Protein AF-A0A858R4I4-F1 (afdb_monomer_lite)

pLDDT: mean 71.0, std 20.07, range [39.09, 94.31]

Radius of gyration: 28.74 Å; chains: 1; bounding box: 58×68×48 Å

Foldseek 3Di:
DPPDVPPCLLVVLLVVLVVVCVVPVDDPVCSVVSSVVSSVVVVCVVDDPDDPPPPPPPPDPPDDDDDDDDDDDDDDDDDDD

Sequence (81 aa):
MSEQPVPGLRELAVKIATSYTRANPTSVDSLPGIIQSAYRGLLACTLPPAAPTTAKSIRGPRTASARVAAAGPDPPPHLTA

Secondary structure (DSSP, 8-state):
------TTHHHHHHHHHHHHHHHS---GGGHHHHHHHHHHHHHHHHSPPPP------------------------------

Organism: NCBI:txid1709002

Structure (mmCIF, N/CA/C/O backbone):
data_AF-A0A858R4I4-F1
#
_entry.id   AF-A0A858R4I4-F1
#
loop_
_atom_site.group_PDB
_atom_site.id
_atom_site.type_symbol
_atom_site.label_atom_id
_atom_site.label_alt_id
_atom_site.label_comp_id
_atom_site.label_asym_id
_atom_site.label_entity_id
_atom_site.label_seq_id
_atom_site.pdbx_PDB_ins_code
_atom_site.Cartn_x
_atom_site.Cartn_y
_atom_site.Cartn_z
_atom_site.occupancy
_atom_site.B_iso_or_equiv
_atom_site.auth_seq_id
_atom_site.auth_comp_id
_atom_site.auth_asym_id
_atom_site.auth_atom_id
_atom_site.pdbx_PDB_model_num
ATOM 1 N N . MET A 1 1 ? 18.509 -5.890 -19.008 1.00 41.56 1 MET A N 1
ATOM 2 C CA . MET A 1 1 ? 17.329 -5.100 -18.601 1.00 41.56 1 MET A CA 1
ATOM 3 C C . MET A 1 1 ? 16.466 -5.997 -17.741 1.00 41.56 1 MET A C 1
ATOM 5 O O . MET A 1 1 ? 15.679 -6.764 -18.274 1.00 41.56 1 MET A O 1
ATOM 9 N N . SER A 1 2 ? 16.696 -5.985 -16.431 1.00 45.94 2 SER A N 1
ATOM 10 C CA . SER A 1 2 ? 15.927 -6.801 -15.491 1.00 45.94 2 SER A CA 1
ATOM 11 C C . SER A 1 2 ? 14.947 -5.879 -14.784 1.00 45.94 2 SER A C 1
ATOM 13 O O . SER A 1 2 ? 15.187 -5.449 -13.661 1.00 45.94 2 SER A O 1
ATOM 15 N N . GLU A 1 3 ? 13.865 -5.533 -15.477 1.00 51.38 3 GLU A N 1
ATOM 16 C CA . GLU A 1 3 ? 12.677 -4.942 -14.862 1.00 51.38 3 GLU A CA 1
ATOM 17 C C . GLU A 1 3 ? 11.965 -6.057 -14.086 1.00 51.38 3 GLU A C 1
ATOM 19 O O . GLU A 1 3 ? 10.931 -6.580 -14.487 1.00 51.38 3 GLU A O 1
ATOM 24 N N . GLN A 1 4 ? 12.597 -6.530 -13.008 1.00 52.00 4 GLN A N 1
ATOM 25 C CA . GLN A 1 4 ? 11.878 -7.342 -12.044 1.00 52.00 4 GLN A CA 1
ATOM 26 C C . GLN A 1 4 ? 10.970 -6.397 -11.254 1.00 52.00 4 GLN A C 1
ATOM 28 O O . GLN A 1 4 ? 11.464 -5.377 -10.766 1.00 52.00 4 GLN A O 1
ATOM 33 N N . PRO A 1 5 ? 9.667 -6.705 -11.109 1.00 59.25 5 PRO A N 1
ATOM 34 C CA . PRO A 1 5 ? 8.796 -5.954 -10.215 1.00 59.25 5 PRO A CA 1
ATOM 35 C C . PRO A 1 5 ? 9.458 -5.978 -8.843 1.00 59.25 5 PRO A C 1
ATOM 37 O O . PRO A 1 5 ? 9.608 -7.059 -8.283 1.00 59.25 5 PRO A O 1
ATOM 40 N N . VAL A 1 6 ? 9.933 -4.818 -8.373 1.00 63.28 6 VAL A N 1
ATOM 41 C CA . VAL A 1 6 ? 10.867 -4.709 -7.243 1.00 63.28 6 VAL A CA 1
ATOM 42 C C . VAL A 1 6 ? 10.353 -5.579 -6.087 1.00 63.28 6 VAL A C 1
ATOM 44 O O . VAL A 1 6 ? 9.332 -5.234 -5.469 1.00 63.28 6 VAL A O 1
ATOM 47 N N . PRO A 1 7 ? 10.979 -6.747 -5.834 1.00 63.34 7 PRO A N 1
ATOM 48 C CA . PRO A 1 7 ? 10.496 -7.663 -4.819 1.00 63.34 7 PRO A CA 1
ATOM 49 C C . PRO A 1 7 ? 10.567 -6.929 -3.483 1.00 63.34 7 PRO A C 1
ATOM 51 O O . PRO A 1 7 ? 11.612 -6.412 -3.100 1.00 63.34 7 PRO A O 1
ATOM 54 N N . GLY A 1 8 ? 9.418 -6.793 -2.822 1.00 79.88 8 GLY A N 1
ATOM 55 C CA . GLY A 1 8 ? 9.305 -6.074 -1.552 1.00 79.88 8 GLY A CA 1
ATOM 56 C C . GLY A 1 8 ? 8.472 -4.792 -1.582 1.00 79.88 8 GLY A C 1
ATOM 57 O O . GLY A 1 8 ? 8.098 -4.326 -0.511 1.00 79.88 8 GLY A O 1
ATOM 58 N N . LEU A 1 9 ? 8.061 -4.246 -2.738 1.00 88.62 9 LEU A N 1
ATOM 59 C CA . LEU A 1 9 ? 7.188 -3.051 -2.747 1.00 88.62 9 LEU A CA 1
ATOM 60 C C . LEU A 1 9 ? 5.856 -3.279 -2.030 1.00 88.62 9 LEU A C 1
ATOM 62 O O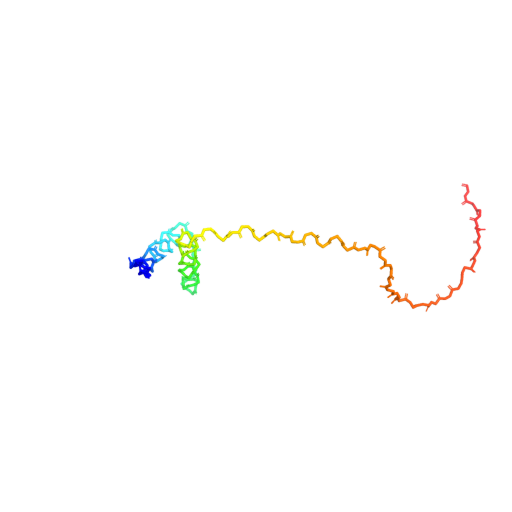 . LEU A 1 9 ? 5.335 -2.376 -1.382 1.00 88.62 9 LEU A O 1
ATOM 66 N N . ARG A 1 10 ? 5.306 -4.494 -2.121 1.00 87.81 10 ARG A N 1
ATOM 67 C CA . ARG A 1 10 ? 4.077 -4.858 -1.410 1.00 87.81 10 ARG A CA 1
ATOM 68 C C . ARG A 1 10 ? 4.295 -4.908 0.102 1.00 87.81 10 ARG A C 1
ATOM 70 O O . ARG A 1 10 ? 3.478 -4.368 0.838 1.00 87.81 10 ARG A O 1
ATOM 77 N N . GLU A 1 11 ? 5.394 -5.501 0.567 1.00 91.25 11 GLU A N 1
ATOM 78 C CA . GLU A 1 11 ? 5.755 -5.484 1.992 1.00 91.25 11 GLU A CA 1
ATOM 79 C C . GLU A 1 11 ? 5.998 -4.061 2.498 1.00 91.25 11 GLU A C 1
ATOM 81 O O . GLU A 1 11 ? 5.575 -3.706 3.597 1.00 91.25 11 GLU A O 1
ATOM 86 N N . LEU A 1 12 ? 6.643 -3.228 1.684 1.00 91.94 12 LEU A N 1
ATOM 87 C CA . LEU A 1 12 ? 6.911 -1.831 2.001 1.00 91.94 12 LEU A CA 1
ATOM 88 C C . LEU A 1 12 ?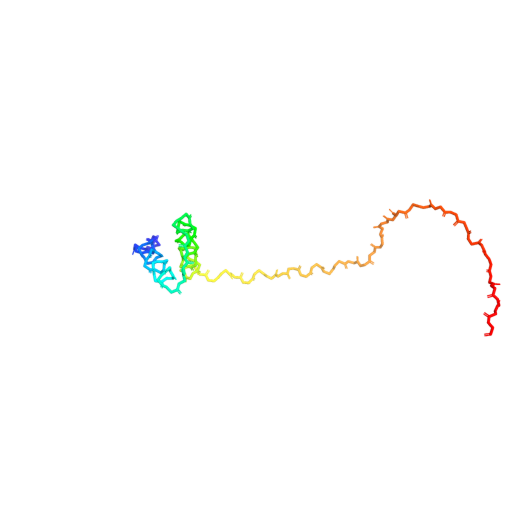 5.599 -1.037 2.082 1.00 91.94 12 LEU A C 1
ATOM 90 O O . LEU A 1 12 ? 5.389 -0.309 3.049 1.00 91.94 12 LEU A O 1
ATOM 94 N N . ALA A 1 13 ? 4.665 -1.258 1.154 1.00 92.94 13 ALA A N 1
ATOM 95 C CA . ALA A 1 13 ? 3.324 -0.678 1.204 1.00 92.94 13 ALA A CA 1
ATOM 96 C C . ALA A 1 13 ? 2.553 -1.087 2.469 1.00 92.94 13 ALA A C 1
ATOM 98 O O . ALA A 1 13 ? 1.906 -0.242 3.084 1.00 92.94 13 ALA A O 1
ATOM 99 N N . VAL A 1 14 ? 2.659 -2.351 2.897 1.00 93.50 14 VAL A N 1
ATOM 100 C CA . VAL A 1 14 ? 2.064 -2.818 4.160 1.00 93.50 14 VAL A CA 1
ATOM 101 C C . VAL A 1 14 ? 2.695 -2.098 5.352 1.00 93.50 14 VAL A C 1
ATOM 103 O O . VAL A 1 14 ? 1.963 -1.553 6.169 1.00 93.50 14 VAL A O 1
ATOM 106 N N . LYS A 1 15 ? 4.029 -2.005 5.429 1.00 93.88 15 LYS A N 1
ATOM 107 C CA . LYS A 1 15 ? 4.725 -1.278 6.509 1.00 93.88 15 LYS A CA 1
ATOM 108 C C . LYS A 1 15 ? 4.336 0.203 6.561 1.00 93.88 15 LYS A C 1
ATOM 110 O O . LYS A 1 15 ? 4.108 0.727 7.651 1.00 93.88 15 LYS A O 1
ATOM 115 N N . ILE A 1 16 ? 4.217 0.863 5.405 1.00 93.31 16 ILE A N 1
ATOM 116 C CA . ILE A 1 16 ? 3.744 2.253 5.309 1.00 93.31 16 ILE A CA 1
ATOM 117 C C . ILE A 1 16 ? 2.314 2.356 5.833 1.00 93.31 16 ILE A C 1
ATOM 119 O O . ILE A 1 16 ? 2.047 3.196 6.688 1.00 93.31 16 ILE A O 1
ATOM 123 N N . ALA A 1 17 ? 1.411 1.492 5.366 1.00 92.88 17 ALA A N 1
ATOM 124 C CA . ALA A 1 17 ? 0.020 1.497 5.801 1.00 92.88 17 ALA A CA 1
ATOM 125 C C . ALA A 1 17 ? -0.096 1.259 7.313 1.00 92.88 17 ALA A C 1
ATOM 127 O O . ALA A 1 17 ? -0.789 2.009 7.991 1.00 92.88 17 ALA A O 1
ATOM 128 N N . THR A 1 18 ? 0.646 0.296 7.866 1.00 91.81 18 THR A N 1
ATOM 129 C CA . THR A 1 18 ? 0.693 0.043 9.312 1.00 91.81 18 THR A CA 1
ATOM 130 C C . THR A 1 18 ? 1.227 1.248 10.084 1.00 91.81 18 THR A C 1
ATOM 132 O O . THR A 1 18 ? 0.675 1.611 11.118 1.00 91.81 18 THR A O 1
ATOM 135 N N . SER A 1 19 ? 2.287 1.903 9.605 1.00 93.31 19 SER A N 1
ATOM 136 C CA . SER A 1 19 ? 2.799 3.122 10.242 1.00 93.31 19 SER A CA 1
ATOM 137 C C . SER A 1 19 ? 1.776 4.259 10.189 1.00 93.31 19 SER A C 1
ATOM 139 O O . SER A 1 19 ? 1.597 4.974 11.173 1.00 93.31 19 SER A O 1
ATOM 141 N N . TYR A 1 20 ? 1.078 4.406 9.062 1.00 91.94 20 TYR A N 1
ATOM 142 C CA . TYR A 1 20 ? 0.032 5.404 8.874 1.00 91.94 20 TYR A CA 1
ATOM 143 C C . TYR A 1 20 ? -1.130 5.185 9.844 1.00 91.94 20 TYR A C 1
ATOM 145 O O . TYR A 1 20 ? -1.548 6.136 10.499 1.00 91.94 20 TYR A O 1
ATOM 153 N N . THR A 1 21 ? -1.598 3.945 10.003 1.00 92.31 21 THR A N 1
ATOM 154 C CA . THR A 1 21 ? -2.724 3.623 10.892 1.00 92.31 21 THR A CA 1
ATOM 155 C C . THR A 1 21 ? -2.367 3.699 12.373 1.00 92.31 21 THR A C 1
ATOM 157 O O . THR A 1 21 ? -3.245 3.883 13.208 1.00 92.31 21 THR A O 1
ATOM 160 N N . ARG A 1 22 ? -1.079 3.589 12.728 1.00 90.94 22 ARG A N 1
ATOM 161 C CA . ARG A 1 22 ? -0.608 3.862 14.098 1.00 90.94 22 ARG A CA 1
ATOM 162 C C . ARG A 1 22 ? -0.686 5.345 14.455 1.00 90.94 22 ARG A C 1
ATOM 164 O O . ARG A 1 22 ? -0.945 5.665 15.607 1.00 90.94 22 ARG A O 1
ATOM 171 N N . ALA A 1 23 ? -0.438 6.226 13.487 1.00 92.56 23 ALA A N 1
ATOM 172 C CA . ALA A 1 23 ? -0.506 7.673 13.677 1.00 92.56 23 ALA A CA 1
ATOM 173 C C . ALA A 1 23 ? -1.915 8.245 13.436 1.00 92.56 23 ALA A C 1
ATOM 175 O O . ALA A 1 23 ? -2.246 9.296 13.976 1.00 92.56 23 ALA A O 1
ATOM 176 N N . ASN A 1 24 ? -2.740 7.559 12.638 1.00 90.19 24 ASN A N 1
ATOM 177 C CA . ASN A 1 24 ? -4.065 8.011 12.228 1.00 90.19 24 ASN A CA 1
ATOM 178 C C . ASN A 1 24 ? -5.093 6.904 12.498 1.00 90.19 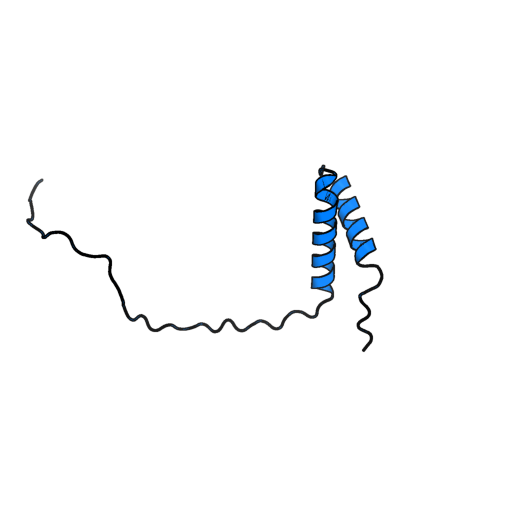24 ASN A C 1
ATOM 180 O O . ASN A 1 24 ? -5.069 5.883 11.802 1.00 90.19 24 ASN A O 1
ATOM 184 N N . PRO A 1 25 ? -6.016 7.080 13.459 1.00 87.19 25 PRO A N 1
ATOM 185 C CA . PRO A 1 25 ? -7.052 6.090 13.717 1.00 87.19 25 PRO A CA 1
ATOM 186 C C . PRO A 1 25 ? -7.896 5.884 12.454 1.00 87.19 25 PRO A C 1
ATOM 188 O O . PRO A 1 25 ? -8.518 6.807 11.936 1.00 87.19 25 PRO A O 1
ATOM 191 N N . THR A 1 26 ? -7.872 4.662 11.932 1.00 87.38 26 THR A N 1
ATOM 192 C CA . THR A 1 26 ? -8.510 4.273 10.669 1.00 87.38 26 THR A CA 1
ATOM 193 C C . THR A 1 26 ? -9.274 2.972 10.868 1.00 87.38 26 THR A C 1
ATOM 195 O O . THR A 1 26 ? -8.844 2.106 11.631 1.00 87.38 26 THR A O 1
ATOM 198 N N . SER A 1 27 ? -10.427 2.830 10.207 1.00 89.25 27 SER A N 1
ATOM 199 C CA . SER A 1 27 ? -11.206 1.592 10.271 1.00 89.25 27 SER A CA 1
ATOM 200 C C . SER A 1 27 ? -10.461 0.445 9.589 1.00 89.25 27 SER A C 1
ATOM 202 O O . SER A 1 27 ? -9.760 0.645 8.594 1.00 89.25 27 SER A O 1
ATOM 204 N N . VAL A 1 28 ? -10.636 -0.773 10.107 1.00 86.62 28 VAL A N 1
ATOM 205 C CA . VAL A 1 28 ? -10.012 -1.985 9.549 1.00 86.62 28 VAL A CA 1
ATOM 206 C C . VAL A 1 28 ? -10.427 -2.189 8.088 1.00 86.62 28 VAL A C 1
ATOM 208 O O . VAL A 1 28 ? -9.590 -2.538 7.260 1.00 86.62 28 VAL A O 1
ATOM 211 N N . ASP A 1 29 ? -11.672 -1.856 7.742 1.00 91.31 29 ASP A N 1
ATOM 212 C CA . ASP A 1 29 ? -12.192 -1.900 6.369 1.00 91.31 29 ASP A CA 1
ATOM 213 C C . ASP A 1 29 ? -11.450 -0.971 5.395 1.00 91.31 29 ASP A C 1
ATOM 215 O O . ASP A 1 29 ? -11.421 -1.224 4.192 1.00 91.31 29 ASP A O 1
ATOM 219 N N . SER A 1 30 ? -10.806 0.088 5.898 1.00 91.56 30 SER A N 1
ATOM 220 C CA . SER A 1 30 ? -10.044 1.036 5.076 1.00 91.56 30 SER A CA 1
ATOM 221 C C . SER A 1 30 ? -8.609 0.573 4.794 1.00 91.56 30 SER A C 1
ATOM 223 O O . SER A 1 30 ? -7.975 1.070 3.858 1.00 91.56 30 SER A O 1
ATOM 225 N N . LEU A 1 31 ? -8.079 -0.393 5.558 1.00 90.06 31 LEU A N 1
ATOM 226 C CA . LEU A 1 31 ? -6.695 -0.870 5.428 1.00 90.06 31 LEU A CA 1
ATOM 227 C C . LEU A 1 31 ? -6.332 -1.353 4.014 1.00 90.06 31 LEU A C 1
ATOM 229 O O . LEU A 1 31 ? -5.272 -0.953 3.522 1.00 90.06 31 LEU A O 1
ATOM 233 N N . PRO A 1 32 ? -7.165 -2.151 3.314 1.00 92.81 32 PRO A N 1
ATOM 234 C CA . PRO A 1 32 ? -6.842 -2.6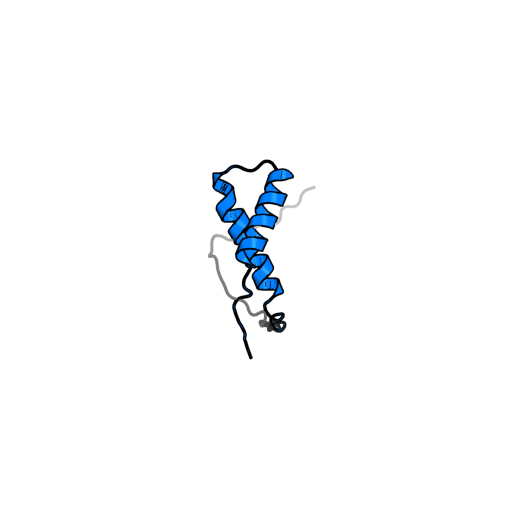02 1.962 1.00 92.81 32 PRO A CA 1
ATOM 235 C C . PRO A 1 32 ? -6.650 -1.438 0.981 1.00 92.81 32 PRO A C 1
ATOM 237 O O . PRO A 1 32 ? -5.727 -1.463 0.164 1.00 92.81 32 PRO A O 1
ATOM 240 N N . GLY A 1 33 ? -7.478 -0.393 1.092 1.00 94.31 33 GLY A N 1
ATOM 241 C CA . GLY A 1 33 ? -7.392 0.805 0.254 1.00 94.31 33 GLY A CA 1
ATOM 242 C C . GLY A 1 33 ? -6.139 1.637 0.534 1.00 94.31 33 GLY A C 1
ATOM 243 O O . GLY A 1 33 ? -5.489 2.122 -0.397 1.00 94.31 33 GLY A O 1
ATOM 244 N N . ILE A 1 34 ? -5.741 1.745 1.804 1.00 93.94 34 ILE A N 1
ATOM 245 C CA . ILE A 1 34 ? -4.513 2.442 2.218 1.00 93.94 34 ILE A CA 1
ATOM 246 C C . ILE A 1 34 ? -3.279 1.706 1.679 1.00 93.94 34 ILE A C 1
ATOM 248 O O . ILE A 1 34 ? -2.391 2.334 1.100 1.00 93.94 34 ILE A O 1
ATOM 252 N N . ILE A 1 35 ? -3.247 0.374 1.785 1.00 93.81 35 ILE A N 1
ATOM 253 C CA . ILE A 1 35 ? -2.157 -0.455 1.248 1.00 93.81 35 ILE A CA 1
ATOM 254 C C . ILE A 1 35 ? -2.064 -0.311 -0.278 1.00 93.81 35 ILE A C 1
ATOM 256 O O . ILE A 1 35 ? -0.968 -0.122 -0.806 1.00 93.81 35 ILE A O 1
ATOM 260 N N . GLN A 1 36 ? -3.191 -0.356 -1.000 1.00 93.88 36 GLN A N 1
ATOM 261 C CA . GLN A 1 36 ? -3.202 -0.144 -2.454 1.00 93.88 36 GLN A CA 1
ATOM 262 C C . GLN A 1 36 ? -2.689 1.245 -2.841 1.00 93.88 36 GLN A C 1
ATOM 264 O O . GLN A 1 36 ? -1.923 1.373 -3.796 1.00 93.88 36 GLN A O 1
ATOM 269 N N . SER A 1 37 ? -3.084 2.276 -2.097 1.00 93.00 37 SER A N 1
ATOM 270 C CA . SER A 1 37 ? -2.653 3.653 -2.348 1.00 93.00 37 SER A CA 1
ATOM 271 C C . SER A 1 37 ? -1.147 3.812 -2.141 1.00 93.00 37 SER A C 1
ATOM 273 O O . SER A 1 37 ? -0.462 4.338 -3.019 1.00 93.00 37 SER A O 1
ATOM 275 N N . ALA A 1 38 ? -0.609 3.273 -1.042 1.00 92.69 38 ALA A N 1
ATOM 276 C CA . ALA A 1 38 ? 0.828 3.254 -0.780 1.00 92.69 38 ALA A CA 1
ATOM 277 C C . ALA A 1 38 ? 1.590 2.497 -1.878 1.00 92.69 38 ALA A C 1
ATOM 279 O O . ALA A 1 38 ? 2.587 2.993 -2.397 1.00 92.69 38 ALA A O 1
ATOM 280 N N . TYR A 1 39 ? 1.087 1.334 -2.298 1.00 92.19 39 TYR A N 1
ATOM 281 C CA . TYR A 1 39 ? 1.702 0.542 -3.361 1.00 92.19 39 TYR A CA 1
ATOM 282 C C . TYR A 1 39 ? 1.729 1.278 -4.708 1.00 92.19 39 TYR A C 1
ATOM 284 O O . TYR A 1 39 ? 2.760 1.291 -5.376 1.00 92.19 39 TYR A O 1
ATOM 292 N N . ARG A 1 40 ? 0.636 1.947 -5.096 1.00 91.12 40 ARG A N 1
ATOM 293 C CA . ARG A 1 40 ? 0.590 2.762 -6.323 1.00 91.12 40 ARG A CA 1
ATOM 294 C C . ARG A 1 40 ? 1.551 3.948 -6.271 1.00 91.12 40 ARG A C 1
ATOM 296 O O . ARG A 1 40 ? 2.179 4.242 -7.283 1.00 91.12 40 ARG A O 1
ATOM 303 N N . GLY A 1 41 ? 1.681 4.601 -5.116 1.00 89.62 41 GLY A N 1
ATOM 304 C CA . GLY A 1 41 ? 2.658 5.674 -4.915 1.00 89.62 41 GLY A CA 1
ATOM 305 C C . GLY A 1 41 ? 4.092 5.175 -5.083 1.00 89.62 41 GLY A C 1
ATOM 306 O O . GLY A 1 41 ? 4.865 5.764 -5.832 1.00 89.62 41 GLY A O 1
ATOM 307 N N . LEU A 1 42 ? 4.417 4.034 -4.470 1.00 90.31 42 LEU A N 1
ATOM 308 C CA . LEU A 1 42 ? 5.725 3.398 -4.626 1.00 90.31 42 LEU A CA 1
ATOM 309 C C . LEU A 1 42 ? 6.006 3.000 -6.078 1.00 90.31 42 LEU A C 1
ATOM 311 O O . LEU A 1 42 ? 7.101 3.252 -6.573 1.00 90.31 42 LEU A O 1
ATOM 315 N N . LEU A 1 43 ? 5.018 2.433 -6.774 1.00 88.44 43 LEU A N 1
ATOM 316 C CA . LEU A 1 43 ? 5.143 2.130 -8.197 1.00 88.44 43 LEU A CA 1
ATOM 317 C C . LEU A 1 43 ? 5.434 3.396 -9.004 1.00 88.44 43 LEU A C 1
ATOM 319 O O . LEU A 1 43 ? 6.380 3.403 -9.785 1.00 88.44 43 LEU A O 1
ATOM 323 N N . ALA A 1 44 ? 4.696 4.484 -8.775 1.00 86.06 44 ALA A N 1
ATOM 324 C CA . ALA A 1 44 ? 4.920 5.749 -9.472 1.00 86.06 44 ALA A CA 1
ATOM 325 C C . ALA A 1 44 ? 6.343 6.302 -9.272 1.00 86.06 44 ALA A C 1
ATOM 327 O O . ALA A 1 44 ? 6.881 6.907 -10.191 1.00 86.06 44 ALA A O 1
ATOM 328 N N . CYS A 1 45 ? 6.971 6.058 -8.117 1.00 83.38 45 CYS A N 1
ATOM 329 C CA . CYS A 1 45 ? 8.368 6.427 -7.871 1.00 83.38 45 CYS A CA 1
ATOM 330 C C . CYS A 1 45 ? 9.381 5.540 -8.611 1.00 83.38 45 CYS A C 1
ATOM 332 O O . CYS A 1 45 ? 10.505 5.973 -8.848 1.00 83.38 45 CYS A O 1
ATOM 334 N N . THR A 1 46 ? 9.015 4.298 -8.933 1.00 82.19 46 THR A N 1
ATOM 335 C CA . THR A 1 46 ? 9.878 3.368 -9.683 1.00 82.19 46 THR A CA 1
ATOM 336 C C . THR A 1 46 ? 9.721 3.482 -11.193 1.00 82.19 46 THR A C 1
ATOM 338 O O . THR A 1 46 ? 10.632 3.106 -11.926 1.00 82.19 46 THR A O 1
ATOM 341 N N . LEU A 1 47 ? 8.583 3.996 -11.666 1.00 76.56 47 LEU A N 1
ATOM 342 C CA . LEU A 1 47 ? 8.407 4.271 -13.081 1.00 76.56 47 LEU A CA 1
ATOM 343 C C . LEU A 1 47 ? 9.258 5.490 -13.466 1.00 76.56 47 LEU A C 1
ATOM 345 O O . LEU A 1 47 ? 9.277 6.483 -12.734 1.00 76.56 47 LEU A O 1
ATOM 349 N N . PRO A 1 48 ? 9.943 5.454 -14.622 1.00 72.12 48 PRO A N 1
ATOM 350 C CA . PRO A 1 48 ? 10.589 6.643 -15.147 1.00 72.12 48 PRO A CA 1
ATOM 351 C C . PRO A 1 48 ? 9.549 7.765 -15.280 1.00 72.12 48 PRO A C 1
ATOM 353 O O . PRO A 1 48 ? 8.400 7.491 -15.650 1.00 72.12 48 PRO A O 1
ATOM 356 N N . PRO A 1 49 ? 9.918 9.022 -14.969 1.00 67.06 49 PRO A N 1
ATOM 357 C CA . PRO A 1 49 ? 8.996 10.139 -15.072 1.00 67.06 49 PRO A CA 1
ATOM 358 C C . PRO A 1 49 ? 8.427 10.172 -16.488 1.00 67.06 49 PRO A C 1
ATOM 360 O O . PRO A 1 49 ? 9.176 10.216 -17.467 1.00 67.06 49 PRO A O 1
ATOM 363 N N . ALA A 1 50 ? 7.098 10.103 -16.589 1.00 63.97 50 ALA A N 1
ATOM 364 C CA . ALA A 1 50 ? 6.421 10.222 -17.868 1.00 63.97 50 ALA A CA 1
ATOM 365 C C . ALA A 1 50 ? 6.882 11.528 -18.523 1.00 63.97 50 ALA A C 1
ATOM 367 O O . ALA A 1 50 ? 6.841 12.587 -17.888 1.00 63.97 50 ALA A O 1
ATOM 368 N N . ALA A 1 51 ? 7.361 11.442 -19.769 1.00 61.03 51 ALA A N 1
ATOM 369 C CA . ALA A 1 51 ? 7.752 12.620 -20.527 1.00 61.03 51 ALA A CA 1
ATOM 370 C C . ALA A 1 51 ? 6.604 13.638 -20.459 1.00 61.03 51 ALA A C 1
ATOM 372 O O . ALA A 1 51 ? 5.447 13.230 -20.614 1.00 61.03 51 A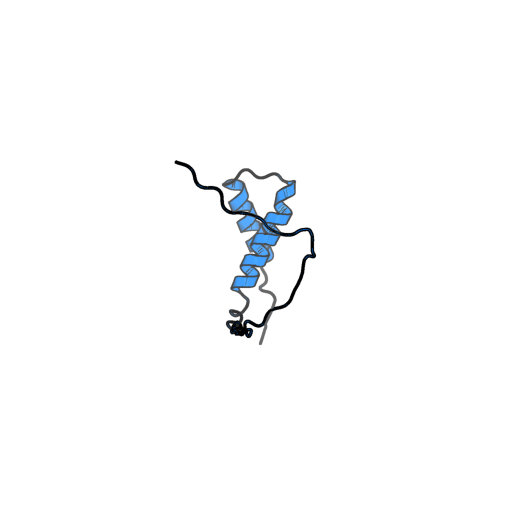LA A O 1
ATOM 373 N N . PRO A 1 52 ? 6.885 14.929 -20.201 1.00 60.69 52 PRO A N 1
ATOM 374 C CA . PRO A 1 52 ? 5.837 15.929 -20.132 1.00 60.69 52 PRO A CA 1
ATOM 375 C C . PRO A 1 52 ? 5.072 15.871 -21.448 1.00 60.69 52 PRO A C 1
ATOM 377 O O . PRO A 1 52 ? 5.611 16.189 -22.510 1.00 60.69 52 PRO A O 1
ATOM 380 N N . THR A 1 53 ? 3.820 15.416 -21.388 1.00 61.31 53 THR A N 1
ATOM 381 C CA . THR A 1 53 ? 2.922 15.510 -22.527 1.00 61.31 53 THR A CA 1
ATOM 382 C C . THR A 1 53 ? 2.805 16.995 -22.785 1.00 61.31 53 THR A C 1
ATOM 384 O O . THR A 1 53 ? 2.230 17.719 -21.970 1.00 61.31 53 THR A O 1
ATOM 387 N N . THR A 1 54 ? 3.421 17.468 -23.866 1.00 58.62 54 THR A N 1
ATOM 388 C CA . THR A 1 54 ? 3.222 18.825 -24.349 1.00 58.62 54 THR A CA 1
ATOM 389 C C . THR A 1 54 ? 1.723 18.930 -24.534 1.00 58.62 54 THR A C 1
ATOM 391 O O . THR A 1 54 ? 1.165 18.322 -25.448 1.00 58.62 54 THR A O 1
ATOM 394 N N . ALA A 1 55 ? 1.047 19.604 -23.603 1.00 57.03 55 ALA A N 1
ATOM 395 C CA . ALA A 1 55 ? -0.343 19.940 -23.776 1.00 57.03 55 ALA A CA 1
ATOM 396 C C . ALA A 1 55 ? -0.370 20.703 -25.096 1.00 57.03 55 ALA A C 1
ATOM 398 O O . ALA A 1 55 ? 0.166 21.810 -25.185 1.00 57.03 55 ALA A O 1
ATOM 399 N N . LYS A 1 56 ? -0.885 20.072 -26.159 1.00 58.22 56 LYS A N 1
ATOM 400 C CA . LYS A 1 56 ? -1.211 20.792 -27.379 1.00 58.22 56 LYS A CA 1
ATOM 401 C C . LYS A 1 56 ? -2.210 21.834 -26.918 1.00 58.22 56 LYS A C 1
ATOM 403 O O . LYS A 1 56 ? -3.369 21.522 -26.668 1.00 58.22 56 LYS A O 1
ATOM 408 N N . SER A 1 57 ? -1.714 23.053 -26.738 1.00 50.41 57 SER A N 1
ATOM 409 C CA . SER A 1 57 ? -2.520 24.250 -26.654 1.00 50.41 57 SER A CA 1
ATOM 410 C C . SER A 1 57 ? -3.269 24.295 -27.974 1.00 50.41 57 SER A C 1
ATOM 412 O O . SER A 1 57 ? -2.751 24.751 -28.994 1.00 50.41 57 SER A O 1
ATOM 414 N N . ILE A 1 58 ? -4.454 23.684 -27.991 1.00 53.91 58 ILE A N 1
ATOM 415 C CA . ILE A 1 58 ? -5.408 23.870 -29.066 1.00 53.91 58 ILE A CA 1
ATOM 416 C C . ILE A 1 58 ? -5.819 25.326 -28.920 1.00 53.91 58 ILE A C 1
ATOM 418 O O . ILE A 1 58 ? -6.723 25.679 -28.165 1.00 53.91 58 ILE A O 1
ATOM 422 N N . ARG A 1 59 ? -5.087 26.191 -29.623 1.00 56.25 59 ARG A N 1
ATOM 423 C CA . ARG A 1 59 ? -5.528 27.530 -29.974 1.00 56.25 59 ARG A CA 1
ATOM 424 C C . ARG A 1 59 ? -6.740 27.338 -30.884 1.00 56.25 59 ARG A C 1
ATOM 426 O O . ARG A 1 59 ? -6.616 27.311 -32.103 1.00 56.25 59 ARG A O 1
ATOM 433 N N . GLY A 1 60 ? -7.897 27.104 -30.272 1.00 42.97 60 GLY A N 1
ATOM 434 C CA . GLY A 1 60 ? -9.168 27.059 -30.973 1.00 42.97 60 GLY A CA 1
ATOM 435 C C . GLY A 1 60 ? -9.468 28.449 -31.539 1.00 42.97 60 GLY A C 1
ATOM 436 O O . GLY A 1 60 ? -9.321 29.437 -30.810 1.00 42.97 60 GLY A O 1
ATOM 437 N N . PRO A 1 61 ? -9.858 28.570 -32.818 1.00 45.72 61 PRO A N 1
ATOM 438 C CA . PRO A 1 61 ? -10.372 29.825 -33.334 1.00 45.72 61 PRO A CA 1
ATOM 439 C C . PRO A 1 61 ? -11.683 30.129 -32.603 1.00 45.72 61 PRO A C 1
ATOM 441 O O . PRO A 1 61 ? -12.592 29.302 -32.556 1.00 45.72 61 PRO A O 1
ATOM 444 N N . ARG A 1 62 ? -11.780 31.316 -31.995 1.00 53.53 62 ARG A N 1
ATOM 445 C CA . ARG A 1 62 ? -13.061 31.857 -31.535 1.00 53.53 62 ARG A CA 1
ATOM 446 C C . ARG A 1 62 ? -13.938 32.050 -32.767 1.00 53.53 62 ARG A C 1
ATOM 448 O O . ARG A 1 62 ? -13.810 33.050 -33.467 1.00 53.53 62 ARG A O 1
ATOM 455 N N . THR A 1 63 ? -14.819 31.100 -33.043 1.00 45.41 63 THR A N 1
ATOM 456 C CA . THR A 1 63 ? -15.895 31.293 -34.009 1.00 45.41 63 THR A CA 1
ATOM 457 C C . THR A 1 63 ? -17.163 30.656 -33.468 1.00 45.41 63 THR A C 1
ATOM 459 O O . THR A 1 63 ? -17.189 29.504 -33.049 1.00 45.41 63 THR A O 1
ATOM 462 N N . ALA A 1 64 ? -18.178 31.504 -33.390 1.00 52.94 64 ALA A N 1
ATOM 463 C CA . ALA A 1 64 ? -19.469 31.301 -32.769 1.00 52.94 64 ALA A CA 1
ATOM 464 C C . ALA A 1 64 ? -20.278 30.132 -33.348 1.00 52.94 64 ALA A C 1
ATOM 466 O O . ALA A 1 64 ? -20.338 29.958 -34.563 1.00 52.94 64 ALA A O 1
ATOM 467 N N . SER A 1 65 ? -20.994 29.427 -32.469 1.00 41.50 65 SER A N 1
ATOM 468 C CA . SER A 1 65 ? -22.339 28.857 -32.682 1.00 41.50 65 SER A CA 1
ATOM 469 C C . SER A 1 65 ? -22.720 27.992 -31.472 1.00 41.50 65 SER A C 1
ATOM 471 O O . SER A 1 65 ? -21.873 27.272 -30.969 1.00 41.50 65 SER A O 1
ATOM 473 N N . ALA A 1 66 ? -23.945 27.940 -30.957 1.00 43.12 66 ALA A N 1
ATOM 474 C CA . ALA A 1 66 ? -25.177 28.649 -31.268 1.00 43.12 66 ALA A CA 1
ATOM 475 C C . ALA A 1 66 ? -26.256 28.235 -30.239 1.00 43.12 66 ALA A C 1
ATOM 477 O O . ALA A 1 66 ? -26.298 27.082 -29.826 1.00 43.12 66 ALA A O 1
ATOM 478 N N . ARG A 1 67 ? -27.179 29.169 -29.966 1.00 39.19 67 ARG A N 1
ATOM 479 C CA . ARG A 1 67 ? -28.630 28.969 -29.746 1.00 39.19 67 ARG A CA 1
ATOM 480 C C . ARG A 1 67 ? -29.143 28.251 -28.483 1.00 39.19 67 ARG A C 1
ATOM 482 O O . ARG A 1 67 ? -29.202 27.033 -28.418 1.00 39.19 67 ARG A O 1
ATOM 489 N N . VAL A 1 68 ? -29.796 29.054 -27.640 1.00 43.38 68 VAL A N 1
ATOM 490 C CA . VAL A 1 68 ? -31.163 28.803 -27.136 1.00 43.38 68 VAL A CA 1
ATOM 491 C C . VAL A 1 68 ? -31.931 30.115 -27.387 1.00 43.38 68 VAL A C 1
ATOM 493 O O . VAL A 1 68 ? -31.567 31.144 -26.839 1.00 43.38 68 VAL A O 1
ATOM 496 N N . ALA A 1 69 ? -32.626 30.252 -28.518 1.00 39.09 69 ALA A N 1
ATOM 497 C CA . ALA A 1 69 ? -34.062 29.999 -28.709 1.00 39.09 69 ALA A CA 1
ATOM 498 C C . ALA A 1 69 ? -34.984 31.040 -28.021 1.00 39.09 69 ALA A C 1
ATOM 500 O O . ALA A 1 69 ? -35.360 30.896 -26.869 1.00 39.09 69 ALA A O 1
ATOM 501 N N . ALA A 1 70 ? -35.290 32.086 -28.801 1.00 42.41 70 ALA A N 1
ATOM 502 C CA . ALA A 1 70 ? -36.526 32.873 -28.926 1.00 42.41 70 ALA A CA 1
ATOM 503 C C . ALA A 1 70 ? -37.577 32.904 -27.790 1.00 42.41 70 ALA A C 1
ATOM 505 O O . ALA A 1 70 ? -38.262 31.910 -27.572 1.00 42.41 70 ALA A O 1
ATOM 506 N N . ALA A 1 71 ? -37.847 34.112 -27.261 1.00 40.16 71 ALA A N 1
ATOM 507 C CA . ALA A 1 71 ? -39.203 34.628 -26.995 1.00 40.16 71 ALA A CA 1
ATOM 508 C C . ALA A 1 71 ? -39.202 36.143 -26.654 1.00 40.16 71 ALA A C 1
ATOM 510 O O . ALA A 1 71 ? -38.809 36.521 -25.558 1.00 40.16 71 ALA A O 1
ATOM 511 N N . GLY A 1 72 ? -39.725 36.980 -27.562 1.00 39.44 72 GLY A N 1
ATOM 512 C CA . GLY A 1 72 ? -40.422 38.237 -27.216 1.00 39.44 72 GLY A CA 1
ATOM 513 C C . GLY A 1 72 ? -39.619 39.559 -27.240 1.00 39.44 72 GLY A C 1
ATOM 514 O O . GLY A 1 72 ? -38.481 39.560 -26.788 1.00 39.44 72 GLY A O 1
ATOM 515 N N . PRO A 1 73 ? -40.185 40.670 -27.770 1.00 55.88 73 PRO A N 1
ATOM 516 C CA . PRO A 1 73 ? -39.464 41.903 -28.122 1.00 55.88 73 PRO A CA 1
ATOM 517 C C . PRO A 1 73 ? -39.479 42.987 -27.020 1.00 55.88 73 PRO A C 1
ATOM 519 O O . PRO A 1 73 ? -40.434 43.079 -26.253 1.00 55.88 73 PRO A O 1
ATOM 522 N N . ASP A 1 74 ? -38.451 43.845 -27.004 1.00 46.50 74 ASP A N 1
ATOM 523 C CA . ASP A 1 74 ? -38.437 45.175 -26.352 1.00 46.50 74 ASP A CA 1
ATOM 524 C C . ASP A 1 74 ? -39.711 45.987 -26.669 1.00 46.50 74 ASP A C 1
ATOM 526 O O . ASP A 1 74 ? -40.194 45.910 -27.809 1.00 46.50 74 ASP A O 1
ATOM 530 N N . PRO A 1 75 ? -40.279 46.765 -25.714 1.00 57.56 75 PRO A N 1
ATOM 531 C CA . PRO A 1 75 ? -39.836 48.166 -25.474 1.00 57.56 75 PRO A CA 1
ATOM 532 C C . PRO A 1 75 ? -40.140 48.686 -24.027 1.00 57.56 75 PRO A C 1
ATOM 534 O O . PRO A 1 75 ? -40.580 47.889 -23.198 1.00 57.56 75 PRO A O 1
ATOM 537 N N . PRO A 1 76 ? -40.119 50.007 -23.693 1.00 53.81 76 PRO A N 1
ATOM 538 C CA . PRO A 1 76 ? -39.313 51.175 -24.111 1.00 53.81 76 PRO A CA 1
ATOM 539 C C . PRO A 1 76 ? -38.568 51.844 -22.906 1.00 53.81 76 PRO A C 1
ATOM 541 O O . PRO A 1 76 ? -38.696 51.394 -21.765 1.00 53.81 76 PRO A O 1
ATOM 544 N N . PRO A 1 77 ? -37.806 52.948 -23.106 1.00 62.25 77 PRO A N 1
ATOM 545 C CA . PRO A 1 77 ? -37.060 53.618 -22.035 1.00 62.25 77 PRO A CA 1
ATOM 546 C C . PRO A 1 77 ? -37.968 54.467 -21.133 1.00 62.25 77 PRO A C 1
ATOM 548 O O . PRO A 1 77 ? -38.667 55.358 -21.613 1.00 62.25 77 PRO A O 1
ATOM 551 N N . HIS A 1 78 ? -37.899 54.251 -19.817 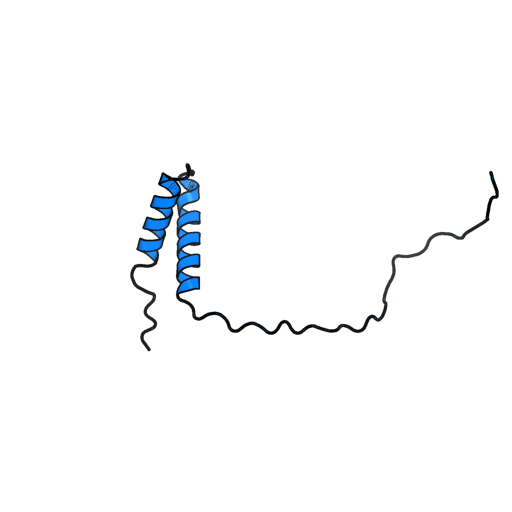1.00 51.22 78 HIS A N 1
ATOM 552 C CA . HIS A 1 78 ? -38.542 55.116 -18.828 1.00 51.22 78 HIS A CA 1
ATOM 553 C C . HIS A 1 78 ? -37.506 55.850 -17.969 1.00 51.22 78 HIS A C 1
ATOM 555 O O . HIS A 1 78 ? -36.781 55.271 -17.166 1.00 51.22 78 HIS A O 1
ATOM 561 N N . LEU A 1 79 ? -37.482 57.161 -18.199 1.00 53.28 79 LEU A N 1
ATOM 562 C CA . LEU A 1 79 ? -37.124 58.245 -17.286 1.00 53.28 79 LEU A CA 1
ATOM 563 C C . LEU A 1 79 ? -37.586 57.980 -15.833 1.00 53.28 79 LEU A C 1
ATOM 565 O O . LEU A 1 79 ? -38.711 57.504 -15.670 1.00 53.28 79 LEU A O 1
ATOM 569 N N . THR A 1 80 ? -36.784 58.396 -14.832 1.00 50.31 80 THR A N 1
ATOM 570 C CA . THR A 1 80 ? -37.104 58.773 -13.415 1.00 50.31 80 THR A CA 1
ATOM 571 C C . THR A 1 80 ? -36.017 58.211 -12.475 1.00 50.31 80 THR A C 1
ATOM 573 O O . THR A 1 80 ? -35.724 57.025 -12.554 1.00 50.31 80 THR A O 1
ATOM 576 N N . ALA A 1 81 ? -35.352 58.955 -11.585 1.00 47.12 81 ALA A N 1
ATOM 577 C CA . ALA A 1 81 ? -35.537 60.303 -11.035 1.00 47.12 81 ALA A CA 1
ATOM 578 C C . ALA A 1 81 ? -34.179 61.009 -10.873 1.00 47.12 81 ALA A C 1
ATOM 580 O O . ALA A 1 81 ? -33.171 60.288 -10.689 1.00 47.12 81 ALA A O 1
#